Protein AF-A0A815YCV6-F1 (afdb_monomer_lite)

Secondary structure (DSSP, 8-state):
------------------PPPPP--HHHHHHHHHHHHHHS-HHHHTT---HHHHHHHHHTT---HHHHTT-

Sequence (71 aa):
MYSPGQSLVSAQPLIPVLIPPAPLTPAVRSKYLQQFHSLVDVTKTNGFMSGLQARNILQQTGLSQTVLHQI

Structure (mmCIF, N/CA/C/O backbone):
data_AF-A0A815YCV6-F1
#
_entry.id   AF-A0A815YCV6-F1
#
loop_
_atom_site.group_PDB
_atom_site.id
_atom_site.type_symbol
_atom_site.label_atom_id
_atom_site.label_alt_id
_atom_site.label_comp_id
_atom_site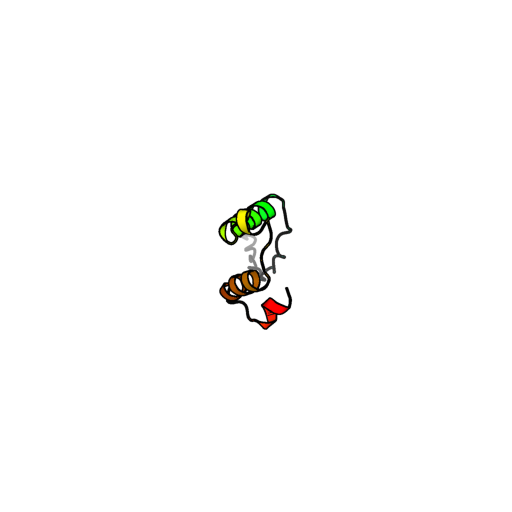.label_asym_id
_atom_site.label_entity_id
_atom_site.label_seq_id
_atom_site.pdbx_PDB_ins_code
_atom_site.Cartn_x
_atom_site.Cartn_y
_atom_site.Cartn_z
_atom_site.occupancy
_atom_site.B_iso_or_equiv
_atom_site.auth_seq_id
_atom_site.auth_comp_id
_atom_site.auth_asym_id
_atom_site.auth_atom_id
_atom_site.pdbx_PDB_model_num
ATOM 1 N N . MET A 1 1 ? 2.454 -59.008 -35.855 1.00 43.75 1 MET A N 1
ATOM 2 C CA . MET A 1 1 ? 2.440 -57.545 -36.059 1.00 43.75 1 MET A CA 1
ATOM 3 C C . MET A 1 1 ? 2.129 -56.904 -34.711 1.00 43.75 1 MET A C 1
ATOM 5 O O . MET A 1 1 ? 0.965 -56.789 -34.360 1.00 43.75 1 MET A O 1
ATOM 9 N N . TYR A 1 2 ? 3.155 -56.639 -33.897 1.00 42.84 2 TYR A N 1
ATOM 10 C CA . TYR A 1 2 ? 3.003 -55.979 -32.593 1.00 42.84 2 TYR A CA 1
ATOM 11 C C . TYR A 1 2 ? 3.021 -54.463 -32.819 1.00 42.84 2 TYR A C 1
ATOM 13 O O . TYR A 1 2 ? 4.032 -53.938 -33.279 1.00 42.84 2 TYR A O 1
ATOM 21 N N . SER A 1 3 ? 1.915 -53.777 -32.523 1.00 54.03 3 SER A N 1
ATOM 22 C CA . SER A 1 3 ? 1.879 -52.310 -32.499 1.00 54.03 3 SER A CA 1
ATOM 23 C C . SER A 1 3 ? 2.386 -51.803 -31.143 1.00 54.03 3 SER A C 1
ATOM 25 O O . SER A 1 3 ? 1.904 -52.277 -30.110 1.00 54.03 3 SER A O 1
ATOM 27 N N . PRO A 1 4 ? 3.354 -50.872 -31.117 1.00 60.22 4 PRO A N 1
ATOM 28 C CA . PRO A 1 4 ? 3.987 -50.411 -29.892 1.00 60.22 4 PRO A CA 1
ATOM 29 C C . PRO A 1 4 ? 3.193 -49.284 -29.217 1.00 60.22 4 PRO A C 1
ATOM 31 O O . PRO A 1 4 ? 2.709 -48.369 -29.875 1.00 60.22 4 PRO A O 1
ATOM 34 N N . GLY A 1 5 ? 3.139 -49.343 -27.884 1.00 60.66 5 GLY A N 1
ATOM 35 C CA . GLY A 1 5 ? 3.159 -48.169 -27.006 1.00 60.66 5 GLY A CA 1
ATOM 36 C C . GLY A 1 5 ? 1.946 -47.239 -27.034 1.00 60.66 5 GLY A C 1
ATOM 37 O O . GLY A 1 5 ? 2.044 -46.116 -27.516 1.00 60.66 5 GLY A O 1
ATOM 38 N N . GLN A 1 6 ? 0.846 -47.639 -26.391 1.00 58.03 6 GLN A N 1
ATOM 39 C CA . GLN A 1 6 ? -0.079 -46.655 -25.822 1.00 58.03 6 GLN A CA 1
ATOM 40 C C . GLN A 1 6 ? 0.570 -46.064 -24.565 1.00 58.03 6 GLN A C 1
ATOM 42 O O . GLN A 1 6 ? 0.500 -46.644 -23.480 1.00 58.03 6 GLN A O 1
ATOM 47 N N . SER A 1 7 ? 1.257 -44.934 -24.721 1.00 56.75 7 SER A N 1
ATOM 48 C CA . SER A 1 7 ? 1.739 -44.134 -23.598 1.00 56.75 7 SER A CA 1
ATOM 49 C C . SER A 1 7 ? 0.530 -43.568 -22.860 1.00 56.75 7 SER A C 1
ATOM 51 O O . SER A 1 7 ? -0.134 -42.656 -23.350 1.00 56.75 7 SER A O 1
ATOM 53 N N . LEU A 1 8 ? 0.235 -44.120 -21.682 1.00 57.31 8 LEU A N 1
ATOM 54 C CA . LEU A 1 8 ? -0.713 -43.542 -20.737 1.00 57.31 8 LEU A CA 1
ATOM 55 C C . LEU A 1 8 ? -0.217 -42.140 -20.374 1.00 57.31 8 LEU A C 1
ATOM 57 O O . LEU A 1 8 ? 0.687 -41.981 -19.554 1.00 57.31 8 LEU A O 1
ATOM 61 N N . VAL A 1 9 ? -0.791 -41.112 -21.000 1.00 59.78 9 VAL A N 1
ATOM 62 C CA . VAL A 1 9 ? -0.619 -39.730 -20.558 1.00 59.78 9 VAL A CA 1
ATOM 63 C C . VAL A 1 9 ? -1.371 -39.617 -19.237 1.00 59.78 9 VAL A C 1
ATOM 65 O O . VAL A 1 9 ? -2.559 -39.314 -19.193 1.00 59.78 9 VAL A O 1
ATOM 68 N N . SER A 1 10 ? -0.679 -39.956 -18.151 1.00 54.50 10 SER A N 1
ATOM 69 C CA . SER A 1 10 ? -1.096 -39.669 -16.785 1.00 54.50 10 SER A CA 1
ATOM 70 C C . SER A 1 10 ? -1.311 -38.161 -16.685 1.00 54.50 10 SER A C 1
ATOM 72 O O . SER A 1 10 ? -0.347 -37.406 -16.549 1.00 54.50 10 SER A O 1
ATOM 74 N N . ALA A 1 11 ? -2.563 -37.719 -16.788 1.00 64.06 11 ALA A N 1
ATOM 75 C CA . ALA A 1 11 ? -2.948 -36.349 -16.499 1.00 64.06 11 ALA A CA 1
ATOM 76 C C . ALA A 1 11 ? -2.545 -36.051 -15.049 1.00 64.06 11 ALA A C 1
ATOM 78 O O . ALA A 1 11 ? -3.138 -36.571 -14.105 1.00 64.06 11 ALA A O 1
ATOM 79 N N . GLN A 1 12 ? -1.475 -35.276 -14.877 1.00 64.31 12 GLN A N 1
ATOM 80 C CA . GLN A 1 12 ? -1.051 -34.820 -13.561 1.00 64.31 12 GLN A CA 1
ATOM 81 C C . GLN A 1 12 ? -2.166 -33.928 -12.996 1.00 64.31 12 GLN A C 1
ATOM 83 O O . GLN A 1 12 ? -2.672 -33.071 -13.727 1.00 64.31 12 GLN A O 1
ATOM 88 N N . PRO A 1 13 ? -2.585 -34.111 -11.732 1.00 60.22 13 PRO A N 1
ATOM 89 C CA . PRO A 1 13 ? -3.562 -33.219 -11.128 1.00 60.22 13 PRO A CA 1
ATOM 90 C C . PRO A 1 13 ? -2.981 -31.803 -11.117 1.00 60.22 13 PRO A C 1
ATOM 92 O O . PRO A 1 13 ? -1.848 -31.596 -10.683 1.00 60.22 13 PRO A O 1
ATOM 95 N N . LEU A 1 14 ? -3.748 -30.831 -11.616 1.00 65.81 14 LEU A N 1
ATOM 96 C CA . LEU A 1 14 ? -3.404 -29.413 -11.547 1.00 65.81 14 LEU A CA 1
ATOM 97 C C . LEU A 1 14 ? -3.376 -29.000 -10.072 1.00 65.81 14 LEU A C 1
ATOM 99 O O . LEU A 1 14 ? -4.398 -28.619 -9.507 1.00 65.81 14 LEU A O 1
ATOM 103 N N . ILE A 1 15 ? -2.216 -29.109 -9.428 1.00 65.38 15 ILE A N 1
ATOM 104 C CA . ILE A 1 15 ? -2.001 -28.496 -8.121 1.00 65.38 15 ILE A CA 1
ATOM 105 C C . ILE A 1 15 ? -2.084 -26.985 -8.369 1.00 65.38 15 ILE A C 1
ATOM 107 O O . ILE A 1 15 ? -1.318 -26.486 -9.200 1.00 65.38 15 ILE A O 1
ATOM 111 N N . PRO A 1 16 ? -2.991 -26.239 -7.714 1.00 59.50 16 PRO A N 1
ATOM 112 C CA . PRO A 1 16 ? -3.000 -24.791 -7.827 1.00 59.50 16 PRO A CA 1
ATOM 113 C C . PRO A 1 16 ? -1.664 -24.281 -7.290 1.00 59.50 16 PRO A C 1
ATOM 115 O O . PRO A 1 16 ? -1.427 -24.276 -6.083 1.00 59.50 16 PRO A O 1
ATOM 118 N N . VAL A 1 17 ? -0.753 -23.902 -8.186 1.00 65.44 17 VAL A N 1
ATOM 119 C CA . VAL A 1 17 ? 0.451 -23.172 -7.802 1.00 65.44 17 VAL A CA 1
ATOM 120 C C . VAL A 1 17 ? -0.034 -21.871 -7.179 1.00 65.44 17 VAL A C 1
ATOM 122 O O . VAL A 1 17 ? -0.657 -21.047 -7.849 1.00 65.44 17 VAL A O 1
ATOM 125 N N . LEU A 1 18 ? 0.227 -21.697 -5.884 1.00 64.75 18 LEU A N 1
ATOM 126 C CA . LEU A 1 18 ? 0.098 -20.409 -5.221 1.00 64.75 18 LEU A CA 1
ATOM 127 C C . LEU A 1 18 ? 1.178 -19.502 -5.818 1.00 64.75 18 LEU A C 1
ATOM 129 O O . LEU A 1 18 ? 2.320 -19.497 -5.364 1.00 64.75 18 LEU A O 1
ATOM 133 N N . ILE A 1 19 ? 0.839 -18.809 -6.905 1.00 68.25 19 ILE A N 1
ATOM 134 C CA . ILE A 1 19 ? 1.734 -17.848 -7.545 1.00 68.25 19 ILE A CA 1
ATOM 135 C C . ILE A 1 19 ? 1.975 -16.739 -6.512 1.00 68.25 19 ILE A C 1
ATOM 137 O O . ILE A 1 19 ? 1.005 -16.104 -6.085 1.00 68.25 19 ILE A O 1
ATOM 141 N N . PRO A 1 20 ? 3.223 -16.507 -6.064 1.00 68.12 20 PRO A N 1
ATOM 142 C CA . PRO A 1 20 ? 3.500 -15.427 -5.131 1.00 68.12 20 PRO A CA 1
ATOM 143 C C . PRO A 1 20 ? 3.103 -14.086 -5.765 1.00 68.12 20 PRO A C 1
ATOM 145 O O . PRO A 1 20 ? 3.202 -13.936 -6.989 1.00 68.12 20 PRO A O 1
ATOM 148 N N . PRO A 1 21 ? 2.650 -13.101 -4.968 1.00 70.75 21 PRO A N 1
ATOM 149 C CA . PRO A 1 21 ? 2.293 -11.796 -5.501 1.00 70.75 21 PRO A CA 1
ATOM 150 C C . PRO A 1 21 ? 3.486 -11.215 -6.262 1.00 70.75 21 PRO A C 1
ATOM 152 O O . PRO A 1 21 ? 4.623 -11.252 -5.788 1.00 70.75 21 PRO A O 1
ATOM 155 N N . ALA A 1 22 ? 3.222 -10.713 -7.470 1.00 74.31 22 ALA A N 1
ATOM 156 C CA . ALA A 1 22 ? 4.263 -10.157 -8.320 1.00 74.31 22 ALA A CA 1
ATOM 157 C C . ALA A 1 22 ? 5.019 -9.038 -7.575 1.00 74.31 22 ALA A C 1
ATOM 159 O O . ALA A 1 22 ? 4.388 -8.228 -6.887 1.00 74.31 22 ALA A O 1
ATOM 160 N N . PRO A 1 23 ? 6.354 -8.959 -7.713 1.00 83.81 23 PRO A N 1
ATOM 161 C CA . PRO A 1 23 ? 7.133 -7.912 -7.068 1.00 83.81 23 PRO A CA 1
ATOM 162 C C . PRO A 1 23 ? 6.701 -6.523 -7.556 1.00 83.81 23 PRO A C 1
ATOM 164 O O . PRO A 1 23 ? 6.204 -6.359 -8.675 1.00 83.81 23 PRO A O 1
ATOM 167 N N . LEU A 1 24 ? 6.927 -5.499 -6.728 1.00 87.50 24 LEU A N 1
ATOM 168 C CA . LEU A 1 24 ? 6.661 -4.106 -7.090 1.00 87.50 24 LEU A CA 1
ATOM 169 C C . LEU A 1 24 ? 7.638 -3.644 -8.186 1.00 87.50 24 LEU A C 1
ATOM 171 O O . LEU A 1 24 ? 8.712 -3.119 -7.906 1.00 87.50 24 LEU A O 1
ATOM 175 N N . THR A 1 25 ? 7.267 -3.842 -9.448 1.00 93.31 25 THR A N 1
ATOM 176 C CA . THR A 1 25 ? 8.018 -3.334 -10.606 1.00 93.31 25 THR A CA 1
ATOM 177 C C . THR A 1 25 ? 7.673 -1.864 -10.886 1.00 93.31 25 THR A C 1
ATOM 179 O O . THR A 1 25 ? 6.628 -1.386 -10.436 1.00 93.31 25 THR A O 1
ATOM 182 N N . PRO A 1 26 ? 8.482 -1.126 -11.673 1.00 93.62 26 PRO A N 1
ATOM 183 C CA . PRO A 1 26 ? 8.152 0.245 -12.067 1.00 93.62 26 PRO A CA 1
ATOM 184 C C . PRO A 1 26 ? 6.782 0.370 -12.746 1.00 93.62 26 PRO A C 1
ATOM 186 O O . PRO A 1 26 ? 6.036 1.299 -12.454 1.00 93.62 26 PRO A O 1
ATOM 189 N N . ALA A 1 27 ? 6.407 -0.595 -13.590 1.00 90.12 27 ALA A N 1
ATOM 190 C CA . ALA A 1 27 ? 5.097 -0.616 -14.239 1.00 90.12 27 ALA A CA 1
ATOM 191 C C . ALA A 1 27 ? 3.951 -0.809 -13.227 1.00 90.12 27 ALA A C 1
ATOM 193 O O . ALA A 1 27 ? 2.946 -0.097 -13.278 1.00 90.12 27 ALA A O 1
ATOM 194 N N . VAL A 1 28 ? 4.122 -1.729 -12.271 1.00 91.44 28 VAL A N 1
ATOM 195 C CA . VAL A 1 28 ? 3.150 -1.968 -11.192 1.00 91.44 28 VAL A CA 1
ATOM 196 C C . VAL A 1 28 ? 3.031 -0.734 -10.292 1.00 91.44 28 VAL A C 1
ATOM 198 O O . VAL A 1 28 ? 1.923 -0.299 -9.985 1.00 91.44 28 VAL A O 1
ATOM 201 N N . ARG A 1 29 ? 4.157 -0.099 -9.944 1.00 91.25 29 ARG A N 1
ATOM 202 C CA . ARG A 1 29 ? 4.184 1.159 -9.189 1.00 91.25 29 ARG A CA 1
ATOM 203 C C . ARG A 1 29 ? 3.436 2.271 -9.923 1.00 91.25 29 ARG A C 1
ATOM 205 O O . ARG A 1 29 ? 2.618 2.942 -9.304 1.00 91.25 29 ARG A O 1
ATOM 212 N N . SER A 1 30 ? 3.670 2.451 -11.222 1.00 93.56 30 SER A N 1
ATOM 213 C CA . SER A 1 30 ? 2.963 3.455 -12.026 1.00 93.56 30 SER A CA 1
ATOM 214 C C . SER A 1 30 ? 1.454 3.223 -12.032 1.00 93.56 30 SER A C 1
ATOM 216 O O . SER A 1 30 ? 0.697 4.174 -11.861 1.00 93.56 30 SER A O 1
ATOM 218 N N . LYS A 1 31 ? 1.003 1.966 -12.142 1.00 92.25 31 LYS A N 1
ATOM 219 C CA . LYS A 1 31 ? -0.421 1.620 -12.026 1.00 92.25 31 LYS A CA 1
ATOM 220 C C . LYS A 1 31 ? -0.993 2.029 -10.663 1.00 92.25 31 LYS A C 1
ATOM 222 O O . LYS A 1 31 ? -2.041 2.669 -10.620 1.00 92.25 31 LYS A O 1
ATOM 227 N N . TYR A 1 32 ? -0.303 1.712 -9.567 1.00 91.62 32 TYR A N 1
ATOM 228 C CA . TYR A 1 32 ? -0.750 2.092 -8.223 1.00 91.62 32 TYR A CA 1
ATOM 229 C C . TYR A 1 32 ? -0.759 3.608 -8.007 1.00 91.62 32 TYR A C 1
ATOM 231 O O . TYR A 1 32 ? -1.685 4.121 -7.388 1.00 91.62 32 TYR A O 1
ATOM 239 N N . LEU A 1 33 ? 0.203 4.346 -8.567 1.00 92.62 33 LEU A N 1
ATOM 240 C CA . LEU A 1 33 ? 0.211 5.811 -8.514 1.00 92.62 33 LEU A CA 1
ATOM 241 C C . LEU A 1 33 ? -0.968 6.425 -9.277 1.00 92.62 33 LEU A C 1
ATOM 243 O O . LEU A 1 33 ? -1.582 7.365 -8.787 1.00 92.62 33 LEU A O 1
ATOM 247 N N . GLN A 1 34 ? -1.334 5.874 -10.436 1.00 93.25 34 GLN A N 1
ATOM 248 C CA . GLN A 1 34 ? -2.524 6.316 -11.173 1.00 93.25 34 GLN A CA 1
ATOM 249 C C . GLN A 1 34 ? -3.809 6.083 -10.366 1.00 93.25 34 GLN A C 1
ATOM 251 O O . GLN A 1 34 ? -4.664 6.966 -10.282 1.00 93.25 34 GLN A O 1
ATOM 256 N N . GLN A 1 35 ? -3.926 4.922 -9.715 1.00 90.75 35 GLN A N 1
ATOM 257 C CA . GLN A 1 35 ? -5.042 4.644 -8.808 1.00 90.75 35 GLN A CA 1
ATOM 258 C C . GLN A 1 35 ? -5.048 5.610 -7.618 1.00 90.75 35 GLN A C 1
ATOM 260 O O . GLN A 1 35 ? -6.092 6.162 -7.287 1.00 90.75 35 GLN A O 1
ATOM 265 N N . PHE A 1 36 ? -3.887 5.883 -7.023 1.00 91.50 36 PHE A N 1
ATOM 266 C CA . PHE A 1 36 ? -3.748 6.844 -5.933 1.00 91.50 36 PHE A CA 1
ATOM 267 C C . PHE A 1 36 ? -4.193 8.254 -6.345 1.00 91.50 36 PHE A C 1
ATOM 269 O O . PHE A 1 36 ? -5.017 8.848 -5.657 1.00 91.50 36 PHE A O 1
ATOM 276 N N . HIS A 1 37 ? -3.740 8.758 -7.496 1.00 90.94 37 HIS A N 1
ATOM 277 C CA . HIS A 1 37 ? -4.152 10.067 -8.019 1.00 90.94 37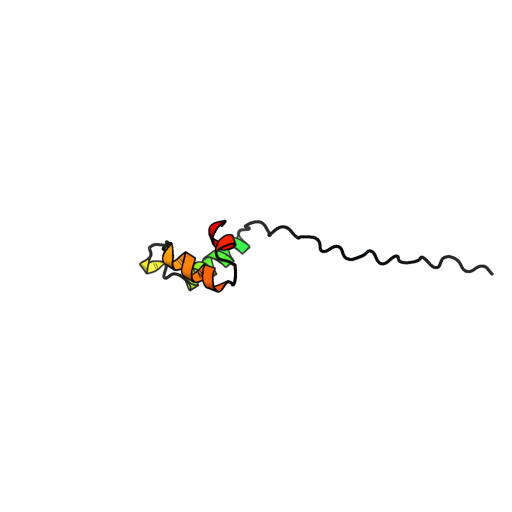 HIS A CA 1
ATOM 278 C C . HIS A 1 37 ? -5.647 10.138 -8.367 1.00 90.94 37 HIS A C 1
ATOM 280 O O . HIS A 1 37 ? -6.222 11.220 -8.370 1.00 90.94 37 HIS A O 1
ATOM 286 N N . SER A 1 38 ? -6.284 8.999 -8.652 1.00 89.38 38 SER A N 1
ATOM 287 C CA . SER A 1 38 ? -7.733 8.935 -8.893 1.00 89.38 38 SER A CA 1
ATOM 288 C C . SER A 1 38 ? -8.546 8.975 -7.595 1.00 89.38 38 SER A C 1
ATOM 290 O O . SER A 1 38 ? -9.698 9.399 -7.597 1.00 89.38 38 SER A O 1
ATOM 292 N N . LEU A 1 39 ? -7.962 8.508 -6.489 1.00 87.38 39 LEU A N 1
ATOM 293 C CA . LEU A 1 39 ? -8.612 8.401 -5.178 1.00 87.38 39 LEU A CA 1
ATOM 294 C C . LEU A 1 39 ? -8.331 9.607 -4.276 1.00 87.38 39 LEU A C 1
ATOM 296 O O . LEU A 1 39 ? -9.084 9.873 -3.340 1.00 87.38 39 LEU A O 1
ATOM 300 N N . VAL A 1 40 ? -7.237 10.319 -4.536 1.00 84.69 40 VAL A N 1
ATOM 301 C CA . VAL A 1 40 ? -6.747 11.421 -3.714 1.00 84.69 40 VAL A CA 1
ATOM 302 C C . VAL A 1 40 ? -6.468 12.617 -4.600 1.00 84.69 40 VAL A C 1
ATOM 304 O O . VAL A 1 40 ? -5.682 12.539 -5.542 1.00 84.69 40 VAL A O 1
ATOM 307 N N . ASP A 1 41 ? -7.057 13.754 -4.242 1.00 83.94 41 ASP A N 1
ATOM 308 C CA . ASP A 1 41 ? -6.682 15.032 -4.832 1.00 83.94 41 ASP A CA 1
ATOM 309 C C . ASP A 1 41 ? -5.306 15.457 -4.301 1.00 83.94 41 ASP A C 1
ATOM 311 O O . ASP A 1 41 ? -5.171 16.139 -3.282 1.00 83.94 41 ASP A O 1
ATOM 315 N N . VAL A 1 42 ? -4.279 15.012 -5.020 1.00 78.50 42 VAL A N 1
ATOM 316 C CA . VAL A 1 42 ? -2.857 15.197 -4.711 1.00 78.50 42 VAL A CA 1
ATOM 317 C C . VAL A 1 42 ? -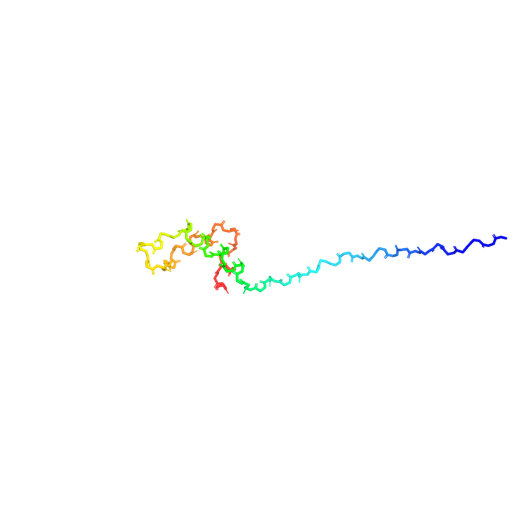2.495 16.667 -4.497 1.00 78.50 42 VAL A C 1
ATOM 319 O O . VAL A 1 42 ? -1.595 16.970 -3.71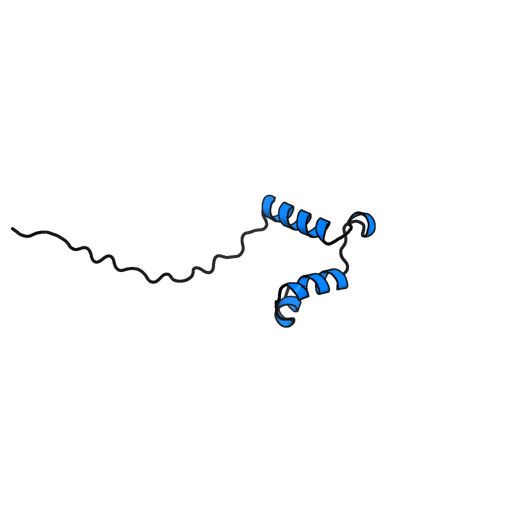4 1.00 78.50 42 VAL A O 1
ATOM 322 N N . THR A 1 43 ? -3.210 17.577 -5.169 1.00 75.75 43 THR A N 1
ATOM 323 C CA . THR A 1 43 ? -2.984 19.026 -5.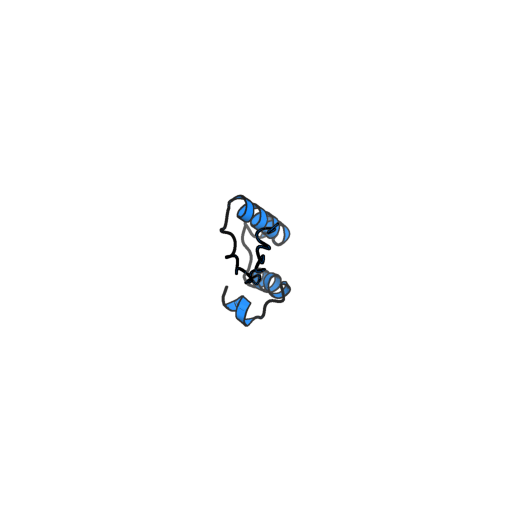087 1.00 75.75 43 THR A CA 1
ATOM 324 C C . THR A 1 43 ? -3.468 19.617 -3.767 1.00 75.75 43 THR A C 1
ATOM 326 O O . THR A 1 43 ? -2.889 20.580 -3.273 1.00 75.75 43 THR A O 1
ATOM 329 N N . LYS A 1 44 ? -4.492 19.009 -3.158 1.00 78.56 44 LYS A N 1
ATOM 330 C CA . LYS A 1 44 ? -5.049 19.431 -1.867 1.00 78.56 44 LYS A CA 1
ATOM 331 C C . LYS A 1 44 ? -4.379 18.749 -0.687 1.00 78.56 44 LYS A C 1
ATOM 333 O O . LYS A 1 44 ? -4.325 19.321 0.395 1.00 78.56 44 LYS A O 1
ATOM 338 N N . THR A 1 45 ? -3.886 17.529 -0.879 1.00 82.44 45 THR A N 1
ATOM 339 C CA . THR A 1 45 ? -3.278 16.739 0.197 1.00 82.44 45 THR A CA 1
ATOM 340 C C . THR A 1 45 ? -1.755 16.730 0.166 1.00 82.44 45 THR A C 1
ATOM 342 O O . THR A 1 45 ? -1.133 16.021 0.955 1.00 82.44 45 THR A O 1
ATOM 345 N N . ASN A 1 46 ? -1.142 17.508 -0.732 1.00 85.62 46 ASN A N 1
ATOM 346 C CA . ASN A 1 46 ? 0.308 17.608 -0.894 1.00 85.62 46 ASN A CA 1
ATOM 347 C C . ASN A 1 46 ? 0.984 16.232 -1.083 1.00 85.62 46 ASN A C 1
ATOM 349 O O . ASN A 1 46 ? 2.072 15.988 -0.565 1.00 85.62 46 ASN A O 1
ATOM 353 N N . GLY A 1 47 ? 0.309 15.310 -1.779 1.00 86.00 47 GLY A N 1
ATOM 354 C CA . GLY A 1 47 ? 0.800 13.946 -2.009 1.00 86.00 47 GLY A CA 1
ATOM 355 C C . GLY A 1 47 ? 0.473 12.917 -0.926 1.00 86.00 47 GLY A C 1
ATOM 356 O O . GLY A 1 47 ? 0.888 11.768 -1.060 1.00 86.00 47 GLY A O 1
ATOM 357 N N . PHE A 1 48 ? -0.277 13.276 0.118 1.00 89.00 48 PHE A N 1
ATOM 358 C CA . PHE A 1 48 ? -0.592 12.371 1.227 1.00 89.00 48 PHE A CA 1
ATOM 359 C C . PHE A 1 48 ? -2.041 11.876 1.201 1.00 89.00 48 PHE A C 1
ATOM 361 O O . PHE A 1 48 ? -2.931 12.503 0.637 1.00 89.00 48 PHE A O 1
ATOM 368 N N . MET A 1 49 ? -2.288 10.739 1.845 1.00 90.00 49 MET A N 1
ATOM 369 C CA . MET A 1 49 ? -3.627 10.204 2.101 1.00 90.00 49 MET A CA 1
ATOM 370 C C . MET A 1 49 ? -3.805 10.073 3.611 1.00 90.00 49 MET A C 1
ATOM 372 O O . MET A 1 49 ? -2.900 9.599 4.298 1.00 90.00 49 MET A O 1
ATOM 376 N N . SER A 1 50 ? -4.956 10.490 4.143 1.00 90.31 50 SER A N 1
ATOM 377 C CA . SER A 1 50 ? -5.230 10.324 5.572 1.00 90.31 50 SER A CA 1
ATOM 378 C C . SER A 1 50 ? -5.541 8.865 5.912 1.00 90.31 50 SER A C 1
ATOM 380 O O . SER A 1 50 ? -6.076 8.119 5.089 1.00 90.31 50 SER A O 1
ATOM 382 N N . GLY A 1 51 ? -5.274 8.454 7.154 1.00 88.56 51 GLY A N 1
ATOM 383 C CA . GLY A 1 51 ? -5.578 7.089 7.601 1.00 88.56 51 GLY A CA 1
ATOM 384 C C . GLY A 1 51 ? -7.064 6.728 7.471 1.00 88.56 51 GLY A C 1
ATOM 385 O O . GLY A 1 51 ? -7.400 5.605 7.103 1.00 88.56 51 GLY A O 1
ATOM 386 N N . LEU A 1 52 ? -7.967 7.692 7.690 1.00 89.75 52 LEU A N 1
ATOM 387 C CA . LEU A 1 52 ? -9.407 7.488 7.497 1.00 89.75 52 LEU A CA 1
ATOM 388 C C . LEU A 1 52 ? -9.769 7.284 6.018 1.00 89.75 52 LEU A C 1
ATOM 390 O O . LEU A 1 52 ? -10.595 6.427 5.714 1.00 89.75 52 LEU A O 1
ATOM 394 N N . GLN A 1 53 ? -9.135 8.020 5.098 1.00 89.25 53 GLN A N 1
ATOM 395 C CA . GLN A 1 53 ? -9.316 7.813 3.657 1.00 89.25 53 GLN A CA 1
ATOM 396 C C . GLN A 1 53 ? -8.824 6.427 3.234 1.00 89.25 53 GLN A C 1
ATOM 398 O O . GLN A 1 53 ? -9.571 5.693 2.590 1.00 89.25 53 GLN A O 1
ATOM 403 N N . ALA A 1 54 ? -7.617 6.040 3.659 1.00 90.19 54 ALA A N 1
ATOM 404 C CA . ALA A 1 54 ? -7.047 4.727 3.369 1.00 90.19 54 ALA A CA 1
ATOM 405 C C . ALA A 1 54 ? -7.950 3.597 3.879 1.00 90.19 54 ALA A C 1
ATOM 407 O O . ALA A 1 54 ? -8.284 2.681 3.130 1.00 90.19 54 ALA A O 1
ATOM 408 N N . ARG A 1 55 ? -8.426 3.706 5.126 1.00 90.31 55 ARG A N 1
ATOM 409 C CA . ARG A 1 55 ? -9.356 2.745 5.724 1.00 90.31 55 ARG A CA 1
ATOM 410 C C . ARG A 1 55 ? -10.640 2.623 4.911 1.00 90.31 55 ARG A C 1
ATOM 412 O O . ARG A 1 55 ? -11.029 1.509 4.582 1.00 90.31 55 ARG A O 1
ATOM 419 N N . ASN A 1 56 ? -11.282 3.738 4.567 1.00 90.38 56 ASN A N 1
ATOM 420 C CA . ASN A 1 56 ? -12.538 3.718 3.813 1.00 90.38 56 ASN A CA 1
ATOM 421 C C . ASN A 1 56 ? -12.375 3.062 2.435 1.00 90.38 56 ASN A C 1
ATOM 423 O O . ASN A 1 56 ? -13.246 2.305 2.019 1.00 90.38 56 ASN A O 1
ATOM 427 N N . ILE A 1 57 ? -11.255 3.313 1.751 1.00 90.25 57 ILE A N 1
ATOM 428 C CA . ILE A 1 57 ? -10.933 2.684 0.463 1.00 90.25 57 ILE A CA 1
ATOM 429 C C . ILE A 1 57 ? -10.711 1.177 0.645 1.00 90.25 57 ILE A C 1
ATOM 431 O O . ILE A 1 57 ? -11.300 0.368 -0.068 1.00 90.25 57 ILE A O 1
ATOM 435 N N . LEU A 1 58 ? -9.904 0.777 1.631 1.00 90.75 58 LEU A N 1
ATOM 436 C CA . LEU A 1 58 ? -9.595 -0.629 1.893 1.00 90.75 58 LEU A CA 1
ATOM 437 C C . LEU A 1 58 ? -10.825 -1.432 2.333 1.00 90.75 58 LEU A C 1
ATOM 439 O O . LEU A 1 58 ? -10.968 -2.590 1.949 1.00 90.75 58 LEU A O 1
ATOM 443 N N . GLN A 1 59 ? -11.756 -0.824 3.069 1.00 91.44 59 GLN A N 1
ATOM 444 C CA . GLN A 1 59 ? -13.010 -1.469 3.472 1.00 91.44 59 GLN A CA 1
ATOM 445 C C . GLN A 1 59 ? -13.904 -1.859 2.287 1.00 91.44 59 GLN A C 1
ATOM 447 O O . GLN A 1 59 ? -14.668 -2.815 2.393 1.00 91.44 59 GLN A O 1
ATOM 452 N N . GLN A 1 60 ? -13.781 -1.181 1.145 1.00 89.75 60 GLN A N 1
ATOM 453 C CA . GLN A 1 60 ? -14.567 -1.479 -0.058 1.00 89.75 60 GLN A CA 1
ATOM 454 C C . GLN A 1 60 ? -14.063 -2.714 -0.817 1.00 89.75 60 GLN A C 1
ATOM 456 O O . GLN A 1 60 ? -14.747 -3.207 -1.709 1.00 89.75 60 GLN A O 1
ATOM 461 N N . THR A 1 61 ? -12.890 -3.246 -0.462 1.00 87.69 61 THR A N 1
ATOM 462 C CA . THR A 1 61 ? -12.298 -4.425 -1.120 1.00 87.69 61 THR A CA 1
ATOM 463 C C . THR A 1 61 ? -12.998 -5.740 -0.769 1.00 87.69 61 THR A C 1
ATOM 465 O O . THR A 1 61 ? -12.719 -6.766 -1.385 1.00 87.69 61 THR A O 1
ATOM 468 N N . GLY A 1 62 ? -13.884 -5.731 0.234 1.00 86.56 62 GLY A N 1
ATOM 469 C CA . GLY A 1 62 ? -14.535 -6.936 0.753 1.00 86.56 62 GLY A CA 1
ATOM 470 C C . GLY A 1 62 ? -13.635 -7.803 1.641 1.00 86.56 62 GLY A C 1
ATOM 471 O O . GLY A 1 62 ? -14.069 -8.858 2.098 1.00 86.56 62 GLY A O 1
ATOM 472 N N . LEU A 1 63 ? -12.399 -7.370 1.919 1.00 88.62 63 LEU A N 1
ATOM 473 C CA . LEU A 1 63 ? -11.524 -8.030 2.885 1.00 88.62 63 LEU A CA 1
ATOM 474 C C . LEU A 1 63 ? -12.056 -7.856 4.316 1.00 88.62 63 LEU A C 1
ATOM 476 O O . LEU A 1 63 ? -12.617 -6.817 4.677 1.00 88.62 63 LEU A O 1
ATOM 480 N N . SER A 1 64 ? -11.857 -8.876 5.156 1.00 88.81 64 SER A N 1
ATOM 481 C CA . SER A 1 64 ? -12.248 -8.799 6.565 1.00 88.81 64 SER A CA 1
ATOM 482 C C . SER A 1 64 ? -11.428 -7.733 7.297 1.00 88.81 64 SER A C 1
ATOM 484 O O . SER A 1 64 ? -10.260 -7.504 6.981 1.00 88.81 64 SER A O 1
ATOM 486 N N . GLN A 1 65 ? -12.017 -7.099 8.317 1.00 86.69 65 GLN A N 1
ATOM 487 C CA . GLN A 1 65 ? -11.299 -6.101 9.125 1.00 86.69 65 GLN A CA 1
ATOM 488 C C . GLN A 1 65 ? -10.017 -6.680 9.737 1.00 86.69 65 GLN A C 1
ATOM 490 O O . GLN A 1 65 ? -9.008 -5.990 9.811 1.00 86.69 65 GLN A O 1
ATOM 495 N N . THR A 1 66 ? -10.039 -7.957 10.129 1.00 90.12 66 THR A N 1
ATOM 496 C CA . THR A 1 66 ? -8.868 -8.653 10.671 1.00 90.12 66 THR A CA 1
ATOM 497 C C . THR A 1 66 ? -7.716 -8.685 9.675 1.00 90.12 66 THR A C 1
ATOM 499 O O . THR A 1 66 ? -6.588 -8.416 10.066 1.00 90.12 66 THR A O 1
ATOM 502 N N . VAL A 1 67 ? -7.995 -8.972 8.401 1.00 87.88 67 VAL A N 1
ATOM 503 C CA . VAL A 1 67 ? -6.972 -8.969 7.347 1.00 87.88 67 VAL A CA 1
ATOM 504 C C . VAL A 1 67 ? -6.510 -7.543 7.069 1.00 87.88 67 VAL A C 1
ATOM 506 O O . VAL A 1 67 ? -5.315 -7.303 7.016 1.00 87.88 67 VAL A O 1
ATOM 509 N N . LEU A 1 68 ? -7.428 -6.579 6.969 1.00 88.69 68 LEU A N 1
ATOM 510 C CA . LEU A 1 68 ? -7.071 -5.177 6.725 1.00 88.69 68 LEU A CA 1
ATOM 511 C C . LEU A 1 68 ? -6.202 -4.560 7.832 1.00 88.69 68 LEU A C 1
ATOM 513 O O . LEU A 1 68 ? -5.421 -3.667 7.541 1.00 88.69 68 LEU A O 1
ATOM 517 N N . HIS A 1 69 ? -6.323 -5.017 9.081 1.00 86.25 69 HIS A N 1
ATOM 518 C CA . HIS A 1 69 ? -5.476 -4.563 10.192 1.00 86.25 69 HIS A CA 1
ATOM 519 C C . HIS A 1 69 ? -4.058 -5.156 10.184 1.00 86.25 69 HIS A C 1
ATOM 521 O O . HIS A 1 69 ? -3.209 -4.686 10.937 1.00 86.25 69 HIS A O 1
ATOM 527 N N . GLN A 1 70 ? -3.807 -6.211 9.405 1.00 86.50 70 GLN A N 1
ATOM 528 C CA . GLN A 1 70 ? -2.508 -6.894 9.344 1.00 86.50 70 GLN A CA 1
ATOM 529 C C . GLN A 1 70 ? -1.582 -6.340 8.252 1.00 86.50 70 GLN A C 1
ATOM 531 O O . GLN A 1 70 ? -0.437 -6.782 8.155 1.00 86.50 70 GLN A O 1
ATOM 536 N N . ILE A 1 71 ? -2.088 -5.427 7.423 1.00 77.50 71 ILE A N 1
ATOM 537 C CA . ILE A 1 71 ? -1.408 -4.838 6.263 1.00 77.50 71 I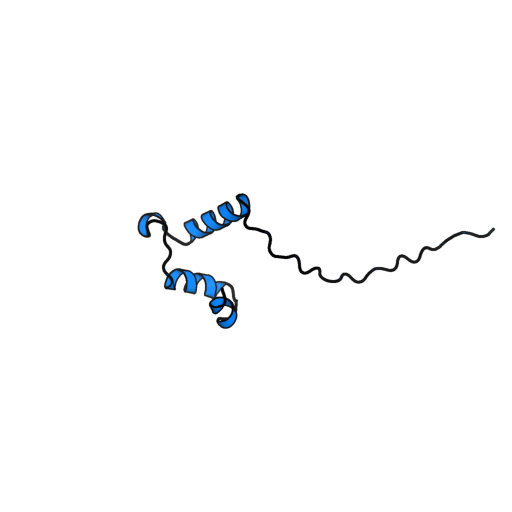LE A CA 1
ATOM 538 C C . ILE A 1 71 ? -1.027 -3.400 6.608 1.00 77.50 71 ILE A C 1
ATOM 540 O O . ILE A 1 71 ? 0.106 -3.003 6.261 1.00 77.50 71 ILE A O 1
#

Organism: NCBI:txid392033

pLDDT: mean 79.77, std 13.77, range [42.84, 93.62]

Radius of gyration: 23.76 Å; chains: 1; bounding box: 23×77×47 Å

Foldseek 3Di:
DDDDDPDPPPPDPPDPPPDPPDDCDPVNVVVVVVVVVVQDVCVVVVNDDDPVSVVVVVVVVVDDPVVVVVD